Protein AF-A0A923WHD3-F1 (afdb_monomer_lite)

pLDDT: mean 81.1, std 15.06, range [42.81, 96.19]

Structure (mmCIF, N/CA/C/O backbone):
data_AF-A0A923WHD3-F1
#
_entry.id   AF-A0A923WHD3-F1
#
loop_
_atom_site.group_PDB
_atom_site.id
_atom_site.type_symbol
_atom_site.label_atom_id
_atom_site.label_alt_id
_atom_site.label_comp_id
_atom_site.label_asym_id
_atom_site.label_entity_id
_atom_site.label_seq_id
_atom_site.pdbx_PDB_ins_code
_atom_site.Cartn_x
_atom_site.Cartn_y
_atom_site.Cartn_z
_atom_site.occupancy
_atom_site.B_iso_or_equiv
_atom_site.auth_seq_id
_atom_site.auth_comp_id
_atom_site.auth_asym_id
_atom_site.auth_atom_id
_atom_site.pdbx_PDB_model_num
ATOM 1 N N . MET A 1 1 ? -14.714 -8.383 24.020 1.00 53.56 1 MET A N 1
ATOM 2 C CA . MET A 1 1 ? -13.288 -8.381 23.617 1.00 53.56 1 MET A CA 1
ATOM 3 C C . MET A 1 1 ? -13.074 -8.295 22.102 1.00 53.56 1 MET A C 1
ATOM 5 O O . MET A 1 1 ? -12.245 -7.499 21.703 1.00 53.56 1 MET A O 1
ATOM 9 N N . ILE A 1 2 ? -13.846 -8.989 21.252 1.00 59.94 2 ILE A N 1
ATOM 10 C CA . ILE A 1 2 ? -13.622 -9.035 19.782 1.00 59.94 2 ILE A CA 1
ATOM 11 C C . ILE A 1 2 ? -13.854 -7.702 19.036 1.00 59.94 2 ILE A C 1
ATOM 13 O O . ILE A 1 2 ? -13.142 -7.403 18.084 1.00 59.94 2 ILE A O 1
ATOM 17 N N . LYS A 1 3 ? -14.789 -6.850 19.488 1.00 58.03 3 LYS A N 1
ATOM 18 C CA . LYS A 1 3 ? -15.165 -5.604 18.781 1.00 58.03 3 LYS A CA 1
ATOM 19 C C . LYS A 1 3 ? -14.020 -4.592 18.613 1.00 58.03 3 LYS A C 1
ATOM 21 O O . LYS A 1 3 ? -14.106 -3.736 17.745 1.00 58.03 3 LYS A O 1
ATOM 26 N N . LYS A 1 4 ? -12.956 -4.689 19.423 1.00 61.44 4 LYS A N 1
ATOM 27 C CA . LYS A 1 4 ? -11.816 -3.762 19.369 1.00 61.44 4 LYS A CA 1
ATOM 28 C C . LYS A 1 4 ? -10.792 -4.079 18.276 1.00 61.44 4 LYS A C 1
ATOM 30 O O . LYS A 1 4 ? -9.985 -3.218 17.960 1.00 61.44 4 LYS A O 1
ATOM 35 N N . HIS A 1 5 ? -10.823 -5.287 17.716 1.00 72.19 5 HIS A N 1
ATOM 36 C CA . HIS A 1 5 ? -9.840 -5.735 16.725 1.00 72.19 5 HIS A CA 1
ATOM 37 C C . HIS A 1 5 ? -10.321 -5.577 15.280 1.00 72.19 5 HIS A C 1
ATOM 39 O O . HIS A 1 5 ? -9.532 -5.758 14.363 1.00 72.19 5 HIS A O 1
ATOM 45 N N . ILE A 1 6 ? -11.596 -5.229 15.075 1.00 76.38 6 ILE A N 1
ATOM 46 C CA . ILE A 1 6 ? -12.184 -5.072 13.739 1.00 76.38 6 ILE A CA 1
ATOM 47 C C . ILE A 1 6 ? -11.531 -3.910 12.968 1.00 76.38 6 ILE A C 1
ATOM 49 O O . ILE A 1 6 ? -11.124 -4.155 11.836 1.00 76.38 6 ILE A O 1
ATOM 53 N N . PRO A 1 7 ? -11.349 -2.700 13.549 1.00 80.06 7 PRO A N 1
ATOM 54 C CA . PRO A 1 7 ? -10.646 -1.620 12.855 1.00 80.06 7 PRO A CA 1
ATOM 55 C C . PRO A 1 7 ? -9.206 -2.015 12.523 1.00 80.06 7 PRO A C 1
ATOM 57 O O . PRO A 1 7 ? -8.811 -1.969 11.373 1.00 80.06 7 PRO A O 1
ATOM 60 N N . ASN A 1 8 ? -8.468 -2.552 13.499 1.00 83.38 8 ASN A N 1
ATOM 61 C CA . ASN A 1 8 ? -7.074 -2.952 13.293 1.00 83.38 8 ASN A CA 1
ATOM 62 C C . ASN A 1 8 ? -6.914 -4.030 12.202 1.00 83.38 8 ASN A C 1
ATOM 64 O O . ASN A 1 8 ? -5.907 -4.050 11.505 1.00 83.38 8 ASN A O 1
ATOM 68 N N . ALA A 1 9 ? -7.879 -4.945 12.057 1.00 85.94 9 ALA A N 1
ATOM 69 C CA . ALA A 1 9 ? -7.852 -5.945 10.993 1.00 85.94 9 ALA A CA 1
ATOM 70 C C . ALA A 1 9 ? -8.044 -5.310 9.609 1.00 85.94 9 ALA A C 1
ATOM 72 O O . ALA A 1 9 ? -7.381 -5.719 8.660 1.00 85.94 9 ALA A O 1
ATOM 73 N N . LEU A 1 10 ? -8.915 -4.304 9.500 1.00 86.31 10 LEU A N 1
ATOM 74 C CA . LEU A 1 10 ? -9.080 -3.529 8.274 1.00 86.31 10 LEU A CA 1
ATOM 75 C C . LEU A 1 10 ? -7.811 -2.715 7.964 1.00 86.31 10 LEU A C 1
ATOM 77 O O . LEU A 1 10 ? -7.333 -2.770 6.836 1.00 86.31 10 LEU A O 1
ATOM 81 N N . THR A 1 11 ? -7.171 -2.113 8.966 1.00 88.62 11 THR A N 1
ATOM 82 C CA . THR A 1 11 ? -5.875 -1.438 8.798 1.00 88.62 11 THR A CA 1
ATOM 83 C C . THR A 1 11 ? -4.780 -2.388 8.298 1.00 88.62 11 THR A C 1
ATOM 85 O O . THR A 1 11 ? -4.008 -2.055 7.401 1.00 88.62 11 THR A O 1
ATOM 88 N N . CYS A 1 12 ? -4.734 -3.627 8.802 1.00 89.25 12 CYS A N 1
ATOM 89 C CA . CYS A 1 12 ? -3.830 -4.651 8.267 1.00 89.25 12 CYS A CA 1
ATOM 90 C C . CYS A 1 12 ? -4.125 -4.990 6.798 1.00 89.25 12 CYS A C 1
ATOM 92 O O . CYS A 1 12 ? -3.203 -5.302 6.046 1.00 89.25 12 CYS A O 1
ATOM 94 N N . ILE A 1 13 ? -5.394 -4.950 6.383 1.00 92.19 13 ILE A N 1
ATOM 95 C CA . ILE A 1 13 ? -5.783 -5.165 4.986 1.00 92.19 13 ILE A CA 1
ATOM 96 C C . ILE A 1 13 ? -5.340 -3.975 4.121 1.00 92.19 13 ILE A C 1
ATOM 98 O O . ILE A 1 13 ? -4.800 -4.210 3.040 1.00 92.19 13 ILE A O 1
ATOM 102 N N . ASN A 1 14 ? -5.488 -2.729 4.595 1.00 94.19 14 ASN A N 1
ATOM 103 C CA . ASN A 1 14 ? -4.913 -1.543 3.942 1.00 94.19 14 ASN A CA 1
ATOM 104 C C . ASN A 1 14 ? -3.398 -1.742 3.736 1.00 94.19 14 ASN A C 1
ATOM 106 O O . ASN A 1 14 ? -2.913 -1.722 2.603 1.00 94.19 14 ASN A O 1
ATOM 110 N N . LEU A 1 15 ? -2.670 -2.075 4.805 1.00 93.44 15 LEU A N 1
ATOM 111 C CA . LEU A 1 15 ? -1.232 -2.345 4.745 1.00 93.44 15 LEU A CA 1
ATOM 112 C C . LEU A 1 15 ? -0.876 -3.465 3.748 1.00 93.44 15 LEU A C 1
ATOM 114 O O . LEU A 1 15 ? 0.109 -3.353 3.015 1.00 93.44 15 LEU A O 1
ATOM 118 N N . ALA A 1 16 ? -1.673 -4.536 3.687 1.00 94.69 16 ALA A N 1
ATOM 119 C CA . ALA A 1 16 ? -1.468 -5.630 2.740 1.00 94.69 16 ALA A CA 1
ATOM 120 C C . ALA A 1 16 ? -1.634 -5.173 1.280 1.00 94.69 16 ALA A C 1
ATOM 122 O O . ALA A 1 16 ? -0.841 -5.578 0.427 1.00 94.69 16 ALA A O 1
ATOM 123 N N . PHE A 1 17 ? -2.606 -4.301 0.988 1.00 94.88 17 PHE A N 1
ATOM 124 C CA . PHE A 1 17 ? -2.745 -3.691 -0.337 1.00 94.88 17 PHE A CA 1
ATOM 125 C C . PHE A 1 17 ? -1.551 -2.801 -0.688 1.00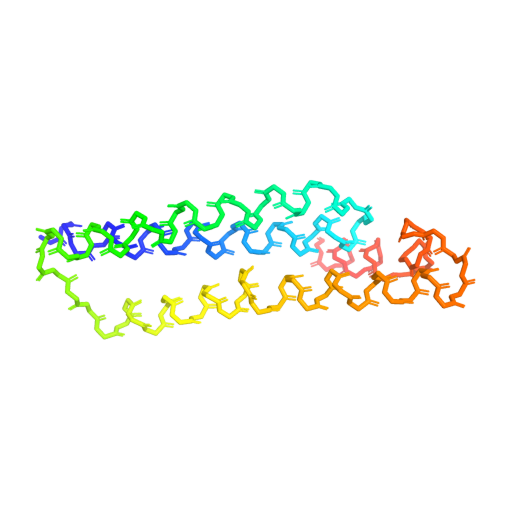 94.88 17 PHE A C 1
ATOM 127 O O . PHE A 1 17 ? -1.053 -2.891 -1.813 1.00 94.88 17 PHE A O 1
ATOM 134 N N . GLY A 1 18 ? -1.043 -2.015 0.265 1.00 94.50 18 GLY A N 1
ATOM 135 C CA . GLY A 1 18 ? 0.179 -1.228 0.088 1.00 94.50 18 GLY A CA 1
ATOM 136 C C . GLY A 1 18 ? 1.384 -2.101 -0.273 1.00 94.50 18 GLY A C 1
ATOM 137 O O . GLY A 1 18 ? 2.034 -1.879 -1.295 1.00 94.50 18 GLY A O 1
ATOM 138 N N . PHE A 1 19 ? 1.638 -3.162 0.499 1.00 93.88 19 PHE A N 1
ATOM 139 C CA . PHE A 1 19 ? 2.720 -4.113 0.215 1.00 93.88 19 PHE A CA 1
ATOM 140 C C . PHE A 1 19 ? 2.554 -4.825 -1.131 1.00 93.88 19 PHE A C 1
ATOM 142 O O . PHE A 1 19 ? 3.514 -4.934 -1.896 1.00 93.88 19 PHE A O 1
ATOM 149 N N . TRP A 1 20 ? 1.347 -5.294 -1.449 1.00 93.12 20 TRP A N 1
ATOM 150 C CA . TRP A 1 20 ? 1.088 -5.973 -2.716 1.00 93.12 20 TRP A CA 1
ATOM 151 C C . TRP A 1 20 ? 1.270 -5.037 -3.915 1.00 93.12 20 TRP A C 1
ATOM 153 O O . TRP A 1 20 ? 1.875 -5.421 -4.917 1.00 93.12 20 TRP A O 1
ATOM 163 N N . GLY A 1 21 ? 0.830 -3.783 -3.797 1.00 93.94 21 GLY A N 1
ATOM 164 C CA . GLY A 1 21 ? 1.073 -2.756 -4.804 1.00 93.94 21 GLY A CA 1
ATOM 165 C C . GLY A 1 21 ? 2.564 -2.496 -5.026 1.00 93.94 21 GLY A C 1
ATOM 166 O O . GLY A 1 21 ? 2.988 -2.361 -6.174 1.00 93.94 21 GLY A O 1
ATOM 167 N N . ILE A 1 22 ? 3.376 -2.508 -3.959 1.00 92.50 22 ILE A N 1
ATOM 168 C CA . ILE A 1 22 ? 4.841 -2.372 -4.062 1.00 92.50 22 ILE A CA 1
ATOM 169 C C . ILE A 1 22 ? 5.439 -3.547 -4.848 1.00 92.50 22 ILE A C 1
ATOM 171 O O . ILE A 1 22 ? 6.296 -3.351 -5.710 1.00 92.50 22 ILE A O 1
ATOM 175 N N . LEU A 1 23 ? 4.964 -4.770 -4.612 1.00 90.44 23 LEU A N 1
ATOM 176 C CA . LEU A 1 23 ? 5.400 -5.926 -5.396 1.00 90.44 23 LEU A CA 1
ATOM 177 C C . LEU A 1 23 ? 5.010 -5.783 -6.872 1.00 90.44 23 LEU A C 1
ATOM 179 O O . LEU A 1 23 ? 5.825 -6.064 -7.750 1.00 90.44 23 LEU A O 1
ATOM 183 N N . LEU A 1 24 ? 3.798 -5.314 -7.168 1.00 89.88 24 LEU A N 1
ATOM 184 C CA . LEU A 1 24 ? 3.335 -5.119 -8.543 1.00 89.88 24 LEU A CA 1
ATOM 185 C C . LEU A 1 24 ? 4.159 -4.061 -9.287 1.00 89.88 24 LEU A C 1
ATOM 187 O O . LEU A 1 24 ? 4.615 -4.332 -10.399 1.00 89.88 24 LEU A O 1
ATOM 191 N N . ILE A 1 25 ? 4.419 -2.902 -8.674 1.00 88.19 25 ILE A N 1
ATOM 192 C CA . ILE A 1 25 ? 5.203 -1.837 -9.321 1.00 88.19 25 ILE A CA 1
ATOM 193 C C . ILE A 1 25 ? 6.652 -2.273 -9.582 1.00 88.19 25 ILE A C 1
ATOM 195 O O . ILE A 1 25 ? 7.179 -1.998 -10.658 1.00 88.19 25 ILE A O 1
ATOM 199 N N . VAL A 1 26 ? 7.264 -3.033 -8.663 1.00 84.44 26 VAL A N 1
ATOM 200 C CA . VAL A 1 26 ? 8.612 -3.607 -8.844 1.00 84.44 26 VAL A CA 1
ATOM 201 C C . VAL A 1 26 ? 8.646 -4.636 -9.981 1.00 84.44 26 VAL A C 1
ATOM 203 O O . VAL A 1 26 ? 9.656 -4.765 -10.667 1.00 84.44 26 VAL A O 1
ATOM 206 N N . ASN A 1 27 ? 7.534 -5.329 -10.239 1.00 83.94 27 ASN A N 1
ATOM 207 C CA . ASN A 1 27 ? 7.379 -6.241 -11.377 1.00 83.94 27 ASN A CA 1
ATOM 208 C C . ASN A 1 27 ? 6.928 -5.529 -12.673 1.00 83.94 27 ASN A C 1
ATOM 210 O O . ASN A 1 27 ? 6.501 -6.187 -13.621 1.00 83.94 27 ASN A O 1
ATOM 214 N N . GLY A 1 28 ? 6.973 -4.192 -12.723 1.00 82.94 28 GLY A N 1
ATOM 215 C CA . GLY A 1 28 ? 6.581 -3.401 -13.896 1.00 82.94 28 GLY A CA 1
ATOM 216 C C . GLY A 1 28 ? 5.068 -3.302 -14.130 1.00 82.94 28 GLY A C 1
ATOM 217 O O . GLY A 1 28 ? 4.639 -2.711 -15.120 1.00 82.94 28 GLY A O 1
ATOM 218 N N . LYS A 1 29 ? 4.245 -3.832 -13.219 1.00 86.19 29 LYS A N 1
ATOM 219 C CA . LYS A 1 29 ? 2.775 -3.843 -13.288 1.00 86.19 29 LYS A CA 1
ATOM 220 C C . LYS A 1 29 ? 2.178 -2.583 -12.662 1.00 86.19 29 LYS A C 1
ATOM 222 O O . LYS A 1 29 ? 1.502 -2.619 -11.632 1.00 86.19 29 LYS A O 1
ATOM 227 N N . ALA A 1 30 ? 2.498 -1.433 -13.257 1.00 87.50 30 ALA A N 1
ATOM 228 C CA . ALA A 1 30 ? 2.134 -0.123 -12.717 1.00 87.50 30 ALA A CA 1
ATOM 229 C C . ALA A 1 30 ? 0.613 0.121 -12.695 1.00 87.50 30 ALA A C 1
ATOM 231 O O . ALA A 1 30 ? 0.101 0.741 -11.761 1.00 87.50 30 ALA A O 1
ATOM 232 N N . ALA A 1 31 ? -0.120 -0.389 -13.689 1.00 89.38 31 ALA A N 1
ATOM 233 C CA . ALA A 1 31 ? -1.575 -0.262 -13.742 1.00 89.38 31 ALA A CA 1
ATOM 234 C C . ALA A 1 31 ? -2.235 -1.039 -12.593 1.00 89.38 31 ALA A C 1
ATOM 236 O O . ALA A 1 31 ? -3.078 -0.504 -11.876 1.00 89.38 31 ALA A O 1
ATOM 237 N N . GLU A 1 32 ? -1.793 -2.268 -12.349 1.00 90.75 32 GLU A N 1
ATOM 238 C CA . GLU A 1 32 ? -2.301 -3.110 -11.273 1.00 90.75 32 GLU A CA 1
ATOM 239 C C . GLU A 1 32 ? -1.941 -2.545 -9.894 1.00 90.75 32 GLU A C 1
ATOM 241 O O . GLU A 1 32 ? -2.783 -2.539 -8.996 1.00 90.75 32 GLU A O 1
ATOM 246 N N . ALA A 1 33 ? -0.734 -1.992 -9.740 1.00 93.00 33 ALA A N 1
ATOM 247 C CA . ALA A 1 33 ? -0.333 -1.291 -8.521 1.00 93.00 33 ALA A CA 1
ATOM 248 C C . ALA A 1 33 ? -1.255 -0.095 -8.208 1.00 93.00 33 ALA A C 1
ATOM 250 O O . ALA A 1 33 ? -1.586 0.141 -7.046 1.00 93.00 33 ALA A O 1
ATOM 251 N N . SER A 1 34 ? -1.735 0.622 -9.233 1.00 93.06 34 SER A N 1
ATOM 252 C CA . SER A 1 34 ? -2.675 1.737 -9.052 1.00 93.06 34 SER A CA 1
ATOM 253 C C . SER A 1 34 ? -4.041 1.285 -8.520 1.00 93.06 34 SER A C 1
ATOM 255 O O . SER A 1 34 ? -4.627 1.957 -7.667 1.00 93.06 34 SER A O 1
ATOM 257 N N . TYR A 1 35 ? -4.516 0.101 -8.930 1.00 95.62 35 TYR A N 1
ATOM 258 C CA . TYR A 1 35 ? -5.731 -0.489 -8.365 1.00 95.62 35 TYR A CA 1
ATOM 259 C C . TYR A 1 35 ? -5.554 -0.845 -6.887 1.00 95.62 35 TYR A C 1
ATOM 261 O O . TYR A 1 35 ? -6.498 -0.684 -6.114 1.00 95.62 35 TYR A O 1
ATOM 269 N N . CYS A 1 36 ? -4.354 -1.261 -6.467 1.00 94.31 36 CYS A N 1
ATOM 270 C CA . CYS A 1 36 ? -4.061 -1.505 -5.053 1.00 94.31 36 CYS A CA 1
ATOM 271 C C . CYS A 1 36 ? -4.130 -0.228 -4.209 1.00 94.31 36 CYS A C 1
ATOM 273 O O . CYS A 1 36 ? -4.675 -0.286 -3.112 1.00 94.31 36 CYS A O 1
ATOM 275 N N . ILE A 1 37 ? -3.667 0.920 -4.720 1.00 95.19 37 ILE A N 1
ATOM 276 C CA . ILE A 1 37 ? -3.819 2.217 -4.029 1.00 95.19 37 ILE A CA 1
ATOM 277 C C . ILE A 1 37 ? -5.307 2.554 -3.857 1.00 95.19 37 ILE A C 1
ATOM 279 O O . ILE A 1 37 ? -5.740 2.944 -2.775 1.00 95.19 37 ILE A O 1
ATOM 283 N N . GLY A 1 38 ? -6.110 2.367 -4.911 1.00 95.06 38 GLY A N 1
ATOM 284 C CA . GLY A 1 38 ? -7.557 2.589 -4.843 1.00 95.06 38 GLY A CA 1
ATOM 285 C C . GLY A 1 38 ? -8.252 1.667 -3.835 1.00 95.06 38 GLY A C 1
ATOM 286 O O . GLY A 1 38 ? -9.089 2.120 -3.057 1.00 95.06 38 GLY A O 1
ATOM 287 N N . ALA A 1 39 ? -7.880 0.385 -3.808 1.00 94.69 39 ALA A N 1
ATOM 288 C CA . ALA A 1 39 ? -8.397 -0.576 -2.837 1.00 94.69 39 ALA A CA 1
ATOM 289 C C . ALA A 1 39 ? -7.984 -0.224 -1.397 1.00 94.69 39 ALA A C 1
ATOM 291 O O . ALA A 1 39 ? -8.831 -0.253 -0.505 1.00 94.69 39 ALA A O 1
ATOM 292 N N . ALA A 1 40 ? -6.724 0.166 -1.181 1.00 94.19 40 ALA A N 1
ATOM 293 C CA . ALA A 1 40 ? -6.220 0.643 0.105 1.00 94.19 40 ALA A CA 1
ATOM 294 C C . ALA A 1 40 ? -7.036 1.836 0.622 1.00 94.19 40 ALA A C 1
ATOM 296 O O . ALA A 1 40 ? -7.482 1.814 1.763 1.00 94.19 40 ALA A O 1
ATOM 297 N N . LEU A 1 41 ? -7.336 2.812 -0.243 1.00 93.62 41 LEU A N 1
ATOM 298 C CA . LEU A 1 41 ? -8.139 3.994 0.099 1.00 93.62 41 LEU A CA 1
ATOM 299 C C . LEU A 1 41 ? -9.571 3.650 0.518 1.00 93.62 41 LEU A C 1
ATOM 301 O O . LEU A 1 41 ? -10.124 4.258 1.431 1.00 93.62 41 LEU A O 1
ATOM 305 N N . ILE A 1 42 ? -10.181 2.656 -0.128 1.00 93.75 42 ILE A N 1
ATOM 306 C CA . ILE A 1 42 ? -11.510 2.178 0.262 1.00 93.75 42 ILE A CA 1
ATOM 307 C C . ILE A 1 42 ? -11.456 1.537 1.655 1.00 93.75 42 ILE A C 1
ATOM 309 O O . ILE A 1 42 ? -12.331 1.791 2.480 1.00 93.75 42 ILE A O 1
ATOM 313 N N . VAL A 1 43 ? -10.444 0.712 1.929 1.00 91.88 43 VAL A N 1
ATOM 314 C CA . VAL A 1 43 ? -10.307 0.010 3.215 1.00 91.88 43 VAL A CA 1
ATOM 315 C C . VAL A 1 43 ? -9.983 0.967 4.363 1.00 91.88 43 VAL A C 1
ATOM 317 O O . VAL A 1 43 ? -10.582 0.828 5.427 1.00 91.88 43 VAL A O 1
ATOM 320 N N . ASP A 1 44 ? -9.129 1.956 4.116 1.00 89.19 44 ASP A N 1
ATOM 321 C CA . ASP A 1 44 ? -8.793 3.054 5.034 1.00 89.19 44 ASP A CA 1
ATOM 322 C C . ASP A 1 44 ? -10.010 3.931 5.387 1.00 89.19 44 ASP A C 1
ATOM 324 O O . ASP A 1 44 ? -10.247 4.380 6.508 1.00 89.19 44 ASP A O 1
ATOM 328 N N . PHE A 1 45 ? -10.910 4.123 4.424 1.00 88.38 45 PHE A N 1
ATOM 329 C CA . PHE A 1 45 ? -12.174 4.768 4.745 1.00 88.38 45 PHE A CA 1
ATOM 330 C C . PHE A 1 45 ? -13.018 3.911 5.707 1.00 88.38 45 PHE A C 1
ATOM 332 O O . PHE A 1 45 ? -13.682 4.437 6.611 1.00 88.38 45 PHE A O 1
ATOM 339 N N . PHE A 1 46 ? -13.011 2.587 5.524 1.00 87.00 46 PHE A N 1
ATOM 340 C CA . PHE A 1 46 ? -13.803 1.669 6.337 1.00 87.00 46 PHE A CA 1
ATOM 341 C C . PHE A 1 46 ? -13.249 1.469 7.749 1.00 87.00 46 PHE A C 1
ATOM 343 O O . PHE A 1 46 ? -14.058 1.414 8.678 1.00 87.00 46 PHE A O 1
ATOM 350 N N . ASP A 1 47 ? -11.938 1.368 7.960 1.00 83.50 47 ASP A N 1
ATOM 351 C CA . ASP A 1 47 ? -11.391 1.198 9.313 1.00 83.50 47 ASP A CA 1
ATOM 352 C C . ASP A 1 47 ? -11.601 2.446 10.179 1.00 83.50 47 ASP A C 1
ATOM 354 O O . ASP A 1 47 ? -12.084 2.324 11.314 1.00 83.50 47 ASP A O 1
ATOM 358 N N . GLY A 1 48 ? -11.425 3.640 9.608 1.00 82.06 48 GLY A N 1
ATOM 359 C CA . GLY A 1 48 ? -11.747 4.916 10.234 1.00 82.06 48 GLY A CA 1
ATOM 360 C C . GLY A 1 48 ? -13.245 5.076 10.511 1.00 82.06 48 GLY A C 1
ATOM 361 O O . GLY A 1 48 ? -13.637 5.570 11.576 1.00 82.06 48 GLY A O 1
ATOM 362 N N . PHE A 1 49 ? -14.114 4.623 9.599 1.00 84.56 49 PHE A N 1
ATOM 363 C CA . PHE A 1 49 ? -15.565 4.622 9.813 1.00 84.56 49 PHE A CA 1
ATOM 364 C C . PHE A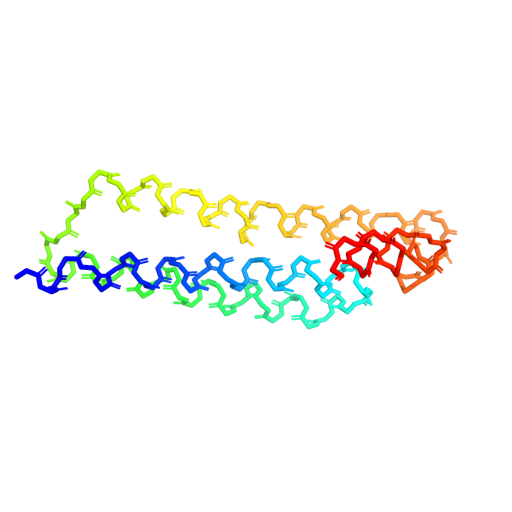 1 49 ? -15.983 3.658 10.934 1.00 84.56 49 PHE A C 1
ATOM 366 O O . PHE A 1 49 ? -16.739 4.039 11.833 1.00 84.56 49 PHE A O 1
ATOM 373 N N . VAL A 1 50 ? -15.460 2.429 10.930 1.00 83.56 50 VAL A N 1
ATOM 374 C CA . VAL A 1 50 ? -15.773 1.400 11.934 1.00 83.56 50 VAL A CA 1
ATOM 375 C C . VAL A 1 50 ? -15.225 1.783 13.313 1.00 83.56 50 VAL A C 1
ATOM 377 O O . VAL A 1 50 ? -15.924 1.596 14.312 1.00 83.56 50 VAL A O 1
ATOM 380 N N . ALA A 1 51 ? -14.030 2.376 13.395 1.00 82.25 51 ALA A N 1
ATOM 381 C CA . ALA A 1 51 ? -13.466 2.880 14.649 1.00 82.25 51 ALA A CA 1
ATOM 382 C C . ALA A 1 51 ? -14.346 3.973 15.281 1.00 82.25 51 ALA A C 1
ATOM 384 O O . ALA A 1 51 ? -14.611 3.933 16.489 1.00 82.25 51 ALA A O 1
ATOM 385 N N . ARG A 1 52 ? -14.859 4.909 14.464 1.00 81.56 52 ARG A N 1
ATOM 386 C CA . ARG A 1 52 ? -15.794 5.955 14.918 1.00 81.56 52 ARG A CA 1
ATOM 387 C C . ARG A 1 52 ? -17.131 5.370 15.360 1.00 81.56 52 ARG A C 1
ATOM 389 O O . ARG A 1 52 ? -17.616 5.735 16.426 1.00 81.56 52 ARG A O 1
ATOM 396 N N . LEU A 1 53 ? -17.698 4.445 14.583 1.00 79.38 53 LEU A N 1
ATOM 397 C CA . LEU A 1 53 ? -19.000 3.839 14.877 1.00 79.38 53 LEU A CA 1
ATOM 398 C C . LEU A 1 53 ? -18.979 2.996 16.161 1.00 79.38 53 LEU A C 1
ATOM 400 O O . LEU A 1 53 ? -19.956 2.967 16.906 1.00 79.38 53 LEU A O 1
ATOM 404 N N . LEU A 1 54 ? -17.868 2.308 16.432 1.00 78.56 54 LEU A N 1
ATOM 405 C CA . LEU A 1 54 ? -17.730 1.454 17.612 1.00 78.56 54 LEU A CA 1
ATOM 406 C C . LEU A 1 54 ? -17.245 2.211 18.860 1.00 78.56 54 LEU A C 1
ATOM 408 O O . LEU A 1 54 ? -17.190 1.602 19.930 1.00 78.56 54 LEU A O 1
ATOM 412 N N . HIS A 1 55 ? -16.893 3.499 18.750 1.00 72.31 55 HIS A N 1
ATOM 413 C CA . HIS A 1 55 ? -16.217 4.274 19.804 1.00 72.31 55 HIS A CA 1
ATOM 414 C C . HIS A 1 55 ? -15.003 3.540 20.400 1.00 72.31 55 HIS A C 1
ATOM 416 O O . HIS A 1 55 ? -14.696 3.655 21.589 1.00 72.31 55 HIS A O 1
ATOM 422 N N . VAL A 1 56 ? -14.309 2.753 19.575 1.00 69.62 56 VAL A N 1
ATOM 423 C CA . VAL A 1 56 ? -13.104 2.042 19.991 1.00 69.62 56 VAL A CA 1
ATOM 424 C C . VAL A 1 56 ? -11.912 2.639 19.269 1.00 69.62 56 VAL A C 1
ATOM 426 O O . VAL A 1 56 ? -11.685 2.368 18.096 1.00 69.62 56 VAL A O 1
ATOM 429 N N . SER A 1 57 ? -11.095 3.372 20.016 1.00 68.19 57 SER A N 1
ATOM 430 C CA . SER A 1 57 ? -9.742 3.745 19.614 1.00 68.19 57 SER A CA 1
ATOM 431 C C . SER A 1 57 ? -8.744 3.055 20.539 1.00 68.19 57 SER A C 1
ATOM 433 O O . SER A 1 57 ? -8.864 3.153 21.764 1.00 68.19 57 SER A O 1
ATOM 435 N N . SER A 1 58 ? -7.760 2.358 19.974 1.00 78.69 58 SER A N 1
ATOM 436 C CA . SER A 1 58 ? -6.622 1.832 20.734 1.00 78.69 58 SER A CA 1
ATOM 437 C C . SER A 1 58 ? -5.346 2.586 20.342 1.00 78.69 58 SER A C 1
ATOM 439 O O . SER A 1 58 ? -5.202 2.907 19.162 1.00 78.69 58 SER A O 1
ATOM 441 N N . PRO A 1 59 ? -4.418 2.864 21.280 1.00 79.94 59 PRO A N 1
ATOM 442 C CA . 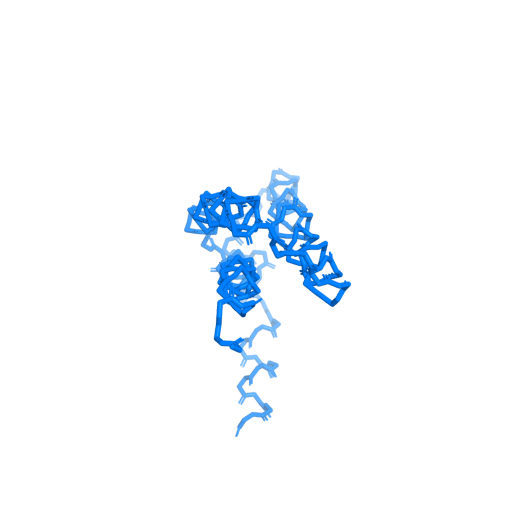PRO A 1 59 ? -3.151 3.524 20.955 1.00 79.94 59 PRO A CA 1
ATOM 443 C C . PRO A 1 59 ? -2.362 2.773 19.876 1.00 79.94 59 PRO A C 1
ATOM 445 O O . PRO A 1 59 ? -1.896 3.380 18.923 1.00 79.94 59 PRO A O 1
ATOM 448 N N . ILE A 1 60 ? -2.321 1.438 19.974 1.00 83.88 60 ILE A N 1
ATOM 449 C CA . ILE A 1 60 ? -1.648 0.573 18.998 1.00 83.88 60 ILE A CA 1
ATOM 450 C C . ILE A 1 60 ? -2.310 0.614 17.615 1.00 83.88 60 ILE A C 1
ATOM 452 O O . ILE A 1 60 ? -1.621 0.600 16.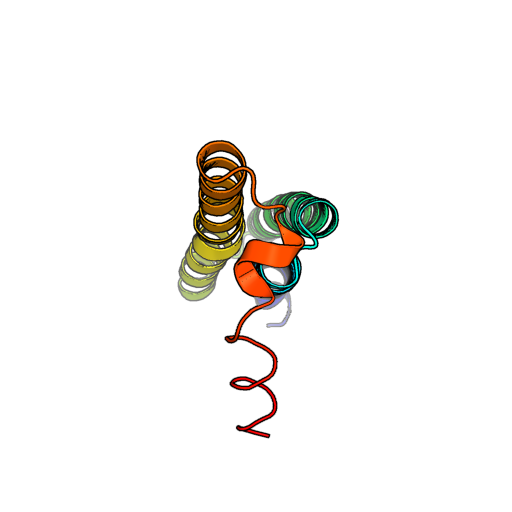605 1.00 83.88 60 ILE A O 1
ATOM 456 N N . GLY A 1 61 ? -3.644 0.697 17.558 1.00 84.38 61 GLY A N 1
ATOM 457 C CA . GLY A 1 61 ? -4.375 0.808 16.296 1.00 84.38 61 GLY A CA 1
ATOM 458 C C . GLY A 1 61 ? -4.051 2.110 15.573 1.00 84.38 61 GLY A C 1
ATOM 459 O O . GLY A 1 61 ? -3.886 2.095 14.367 1.00 84.38 61 GLY A O 1
ATOM 460 N N . LYS A 1 62 ? -3.865 3.207 16.316 1.00 84.56 62 LYS A N 1
ATOM 461 C CA . LYS A 1 62 ? -3.491 4.505 15.743 1.00 84.56 62 LYS A CA 1
ATOM 462 C C . LYS A 1 62 ? -2.075 4.512 15.153 1.00 84.56 62 LYS A C 1
ATOM 464 O O . LYS A 1 62 ? -1.843 5.142 14.130 1.00 84.56 62 LYS A O 1
ATOM 469 N N . GLU A 1 63 ? -1.120 3.843 15.796 1.00 90.31 63 GLU A N 1
ATOM 470 C CA . GLU A 1 63 ? 0.229 3.706 15.227 1.00 90.31 63 GLU A CA 1
ATOM 471 C C . GLU A 1 63 ? 0.236 2.789 14.000 1.00 90.31 63 GLU A C 1
ATOM 473 O O . GLU A 1 63 ? 0.928 3.073 13.026 1.00 90.31 63 GLU A O 1
ATOM 478 N N . LEU A 1 64 ? -0.566 1.720 14.023 1.00 90.25 64 LEU A N 1
ATOM 479 C CA . LEU A 1 64 ? -0.717 0.812 12.890 1.00 90.25 64 LEU A CA 1
ATOM 480 C C . LEU A 1 64 ? -1.374 1.494 11.680 1.00 90.25 64 LEU A C 1
ATOM 482 O O . LEU A 1 64 ? -0.933 1.267 10.560 1.00 90.25 64 LEU A O 1
ATOM 486 N N . ASP A 1 65 ? -2.376 2.337 11.921 1.00 90.00 65 ASP A N 1
ATOM 487 C CA . ASP A 1 65 ? -3.056 3.189 10.935 1.00 90.00 65 ASP A CA 1
ATOM 488 C C . ASP A 1 65 ? -2.056 4.112 10.238 1.00 90.00 65 ASP A C 1
ATOM 490 O O . ASP A 1 65 ? -1.832 4.012 9.035 1.00 90.00 65 ASP A O 1
ATOM 494 N N . SER A 1 66 ? -1.288 4.865 11.031 1.00 91.88 66 SER A N 1
ATOM 495 C CA . SER A 1 66 ? -0.211 5.704 10.504 1.00 91.88 66 SER A CA 1
ATOM 496 C C . SER A 1 66 ? 0.838 4.912 9.715 1.00 91.88 66 SER A C 1
ATOM 498 O O . SER A 1 66 ? 1.399 5.445 8.757 1.00 91.88 66 SER A O 1
ATOM 500 N N . LEU A 1 67 ? 1.159 3.678 10.118 1.00 93.06 67 LEU A N 1
ATOM 501 C CA . LEU A 1 67 ? 2.113 2.844 9.390 1.00 93.06 67 LEU A CA 1
ATOM 502 C C . LEU A 1 67 ? 1.525 2.376 8.051 1.00 93.06 67 LEU A C 1
ATOM 504 O O . LEU A 1 67 ? 2.221 2.421 7.035 1.00 93.06 67 LEU A O 1
ATOM 508 N N . ALA A 1 68 ? 0.263 1.945 8.047 1.00 93.88 68 ALA A N 1
ATOM 509 C CA . ALA A 1 68 ? -0.455 1.542 6.844 1.00 93.88 68 ALA A CA 1
ATOM 510 C C . ALA A 1 68 ? -0.557 2.701 5.847 1.00 93.88 68 ALA A C 1
ATOM 512 O O . ALA A 1 68 ? -0.194 2.523 4.685 1.00 93.88 68 ALA A O 1
ATOM 513 N N . ASP A 1 69 ? -0.908 3.898 6.315 1.00 93.75 69 ASP A N 1
ATOM 514 C CA . ASP A 1 69 ? -0.963 5.114 5.501 1.00 93.75 69 ASP A CA 1
ATOM 515 C C . ASP A 1 69 ? 0.371 5.448 4.843 1.00 93.75 69 ASP A C 1
ATOM 517 O O . ASP A 1 69 ? 0.442 5.719 3.639 1.00 93.75 69 ASP A O 1
ATOM 521 N N . VAL A 1 70 ? 1.459 5.401 5.616 1.00 96.19 70 VAL A N 1
ATOM 522 C CA . VAL A 1 70 ? 2.797 5.673 5.085 1.00 96.19 70 VAL A CA 1
ATOM 523 C C . VAL A 1 70 ? 3.151 4.669 3.993 1.00 96.19 70 VAL A C 1
ATOM 525 O O . VAL A 1 70 ? 3.710 5.071 2.976 1.00 96.19 70 VAL A O 1
ATOM 528 N N . VAL A 1 71 ? 2.817 3.388 4.149 1.00 96.06 71 VAL A N 1
ATOM 529 C CA . VAL A 1 71 ? 3.130 2.364 3.140 1.00 96.06 71 VAL A CA 1
ATOM 530 C C . VAL A 1 71 ? 2.241 2.504 1.898 1.00 96.06 71 VAL A C 1
ATOM 532 O O . VAL A 1 71 ? 2.760 2.559 0.779 1.00 96.06 71 VAL A O 1
ATOM 535 N N . SER A 1 72 ? 0.924 2.590 2.082 1.00 94.31 72 SER A N 1
ATOM 536 C CA . SER A 1 72 ? -0.067 2.583 0.998 1.00 94.31 72 SER A CA 1
ATOM 537 C C . SER A 1 72 ? -0.143 3.902 0.230 1.00 94.31 72 SER A C 1
ATOM 539 O O . SER A 1 72 ? -0.303 3.878 -0.992 1.00 94.31 72 SER A O 1
ATOM 541 N N . PHE A 1 73 ? 0.001 5.044 0.909 1.00 95.50 73 PHE A N 1
ATOM 542 C CA . PHE A 1 73 ? -0.162 6.376 0.310 1.00 95.50 73 PHE A CA 1
ATOM 543 C C . PHE A 1 73 ? 1.129 7.198 0.256 1.00 95.50 73 PHE A C 1
ATOM 545 O O . PHE A 1 73 ? 1.207 8.160 -0.507 1.00 95.50 73 PHE A O 1
ATOM 552 N N . GLY A 1 74 ? 2.160 6.822 1.013 1.00 95.94 74 GLY A N 1
ATOM 553 C CA . GLY A 1 74 ? 3.486 7.439 0.926 1.00 95.94 74 GLY A CA 1
ATOM 554 C C . GLY A 1 74 ? 4.434 6.654 0.020 1.00 95.94 74 GLY A C 1
ATOM 555 O O . GLY A 1 74 ? 4.828 7.117 -1.052 1.00 95.94 74 GLY A O 1
ATOM 556 N N . VAL A 1 75 ? 4.805 5.451 0.457 1.00 96.12 75 VAL A N 1
ATOM 557 C CA . VAL A 1 75 ? 5.858 4.631 -0.154 1.00 96.12 75 VAL A CA 1
ATOM 558 C C . VAL A 1 75 ? 5.439 4.134 -1.531 1.00 96.12 75 VAL A C 1
ATOM 560 O O . VAL A 1 75 ? 6.165 4.366 -2.497 1.00 96.12 75 VAL A O 1
ATOM 563 N N . LEU A 1 76 ? 4.278 3.485 -1.652 1.00 94.56 76 LEU A N 1
ATOM 564 C CA . LEU A 1 76 ? 3.820 2.933 -2.928 1.00 94.56 76 LEU A CA 1
ATOM 565 C C . LEU A 1 76 ? 3.696 4.014 -4.030 1.00 94.56 76 LEU A C 1
ATOM 567 O O . LEU A 1 76 ? 4.325 3.852 -5.082 1.00 94.56 76 LEU A O 1
ATOM 571 N N . PRO A 1 77 ? 3.000 5.150 -3.817 1.00 94.81 77 PRO A N 1
ATOM 572 C CA . PRO A 1 77 ? 2.946 6.222 -4.810 1.00 94.81 77 PRO A CA 1
ATOM 573 C C . PRO A 1 77 ? 4.306 6.883 -5.059 1.00 94.81 77 PRO A C 1
ATOM 575 O O . PRO A 1 77 ? 4.610 7.235 -6.198 1.00 94.81 77 PRO A O 1
ATOM 578 N N . GLY A 1 78 ? 5.151 7.022 -4.031 1.00 95.19 78 GLY A N 1
ATOM 579 C CA . GLY A 1 78 ? 6.497 7.584 -4.172 1.00 95.19 78 GLY A CA 1
ATOM 580 C C . GLY A 1 78 ? 7.400 6.736 -5.072 1.00 95.19 78 GLY A C 1
ATOM 581 O O . GLY A 1 78 ? 8.088 7.265 -5.952 1.00 95.19 78 GLY A O 1
ATOM 582 N N . ILE A 1 79 ? 7.346 5.411 -4.912 1.00 91.75 79 ILE A N 1
ATOM 583 C CA . ILE A 1 79 ? 8.011 4.455 -5.805 1.00 91.75 79 ILE A CA 1
ATOM 584 C C . ILE A 1 79 ? 7.437 4.602 -7.216 1.00 91.75 79 ILE A C 1
ATOM 586 O O . ILE A 1 79 ? 8.195 4.801 -8.162 1.00 91.75 79 ILE A O 1
ATOM 590 N N . MET A 1 80 ? 6.111 4.584 -7.363 1.00 91.56 80 MET A N 1
ATOM 591 C CA . MET A 1 80 ? 5.460 4.708 -8.668 1.00 91.56 80 MET A CA 1
ATOM 592 C C . MET A 1 80 ? 5.907 5.972 -9.417 1.00 91.56 80 MET A C 1
ATOM 594 O O . MET A 1 80 ? 6.345 5.869 -10.563 1.00 91.56 80 MET A O 1
ATOM 598 N N . LEU A 1 81 ? 5.890 7.133 -8.756 1.00 92.75 81 LEU A N 1
ATOM 599 C CA . LEU A 1 81 ? 6.328 8.411 -9.321 1.00 92.75 81 LEU A CA 1
ATOM 600 C C . LEU A 1 81 ? 7.808 8.398 -9.723 1.00 92.75 81 LEU A C 1
ATOM 602 O O . LEU A 1 81 ? 8.156 8.873 -10.804 1.00 92.75 81 LEU A O 1
ATOM 606 N N . THR A 1 82 ? 8.674 7.838 -8.876 1.00 88.94 82 THR A N 1
ATOM 607 C CA . THR A 1 82 ? 10.114 7.740 -9.161 1.00 88.94 82 THR A CA 1
ATOM 608 C C . THR A 1 82 ? 10.355 6.999 -10.471 1.00 88.94 82 THR A C 1
ATOM 610 O O . THR A 1 82 ? 11.130 7.453 -11.314 1.00 88.94 82 THR A O 1
ATOM 613 N N . TYR A 1 83 ? 9.639 5.897 -10.687 1.00 84.94 83 TYR A N 1
ATOM 614 C CA . TYR A 1 83 ? 9.757 5.158 -11.936 1.00 84.94 83 TYR A CA 1
ATOM 615 C C . TYR A 1 83 ? 9.159 5.922 -13.123 1.00 84.94 83 TYR A C 1
ATOM 617 O O . TYR A 1 83 ? 9.697 5.807 -14.220 1.00 84.94 83 TYR A O 1
ATOM 625 N N . MET A 1 84 ? 8.101 6.725 -12.929 1.00 85.88 84 MET A N 1
ATOM 626 C CA . MET A 1 84 ? 7.484 7.489 -14.030 1.00 85.88 84 MET A CA 1
ATOM 627 C C . MET A 1 84 ? 8.499 8.480 -14.583 1.00 85.88 84 MET A C 1
ATOM 629 O O . MET A 1 84 ? 8.684 8.603 -15.794 1.00 85.88 84 MET A O 1
ATOM 633 N N . ILE A 1 85 ? 9.187 9.159 -13.667 1.00 87.88 85 ILE A N 1
ATOM 634 C CA . ILE A 1 85 ? 10.234 10.124 -13.987 1.00 87.88 85 ILE A CA 1
ATOM 635 C C . ILE A 1 85 ? 11.424 9.418 -14.644 1.00 87.88 85 ILE A C 1
ATOM 637 O O . ILE A 1 85 ? 11.931 9.899 -15.661 1.00 87.88 85 ILE A O 1
ATOM 641 N N . ALA A 1 86 ? 11.855 8.273 -14.107 1.00 83.88 86 ALA A N 1
ATOM 642 C CA . ALA A 1 86 ? 12.970 7.509 -14.659 1.00 83.88 86 ALA A CA 1
ATOM 643 C C . ALA A 1 86 ? 12.682 6.999 -16.082 1.00 83.88 86 ALA A C 1
ATOM 645 O O . ALA A 1 86 ? 13.519 7.184 -16.968 1.00 83.88 86 ALA A O 1
ATOM 646 N N . ALA A 1 87 ? 11.497 6.428 -16.322 1.00 82.94 87 ALA A N 1
ATOM 647 C CA . ALA A 1 87 ? 11.074 5.942 -17.636 1.00 82.94 87 ALA A CA 1
ATOM 648 C C . ALA A 1 87 ? 11.040 7.073 -18.673 1.00 82.94 87 ALA A C 1
ATOM 650 O O . ALA A 1 87 ? 11.565 6.930 -19.775 1.00 82.94 87 ALA A O 1
ATOM 651 N N . ASN A 1 88 ? 10.500 8.237 -18.298 1.00 84.44 88 ASN A N 1
ATOM 652 C CA . ASN A 1 88 ? 10.464 9.407 -19.175 1.00 84.44 88 ASN A CA 1
ATOM 653 C C . ASN A 1 88 ? 11.877 9.951 -19.477 1.00 84.44 88 ASN A C 1
ATOM 655 O O . ASN A 1 88 ? 12.209 10.244 -20.623 1.00 84.44 88 ASN A O 1
ATOM 659 N N . THR A 1 89 ? 12.747 10.030 -18.467 1.00 84.50 89 THR A N 1
ATOM 660 C CA . THR A 1 89 ? 14.105 10.585 -18.624 1.00 84.50 89 THR A CA 1
ATOM 661 C C . THR A 1 89 ? 15.014 9.677 -19.455 1.00 84.50 89 THR A C 1
ATOM 663 O O . THR A 1 89 ? 15.797 10.161 -20.267 1.00 84.50 89 THR A O 1
ATOM 666 N N . THR A 1 90 ? 14.927 8.362 -19.254 1.00 80.56 90 THR A N 1
ATOM 667 C CA . THR A 1 90 ? 15.813 7.380 -19.905 1.00 80.56 90 THR A CA 1
ATOM 668 C C . THR A 1 90 ? 15.254 6.825 -21.213 1.00 80.56 90 THR A C 1
ATOM 670 O O . THR A 1 90 ? 16.001 6.192 -21.953 1.00 80.56 90 THR A O 1
ATOM 673 N N . GLN A 1 91 ? 13.964 7.053 -21.504 1.00 76.25 91 GLN A N 1
ATOM 674 C CA . GLN A 1 91 ? 13.219 6.405 -22.596 1.00 76.25 91 GLN A CA 1
ATOM 675 C C . GLN A 1 91 ? 13.217 4.864 -22.493 1.00 76.25 91 GLN A C 1
ATOM 677 O O . GLN A 1 91 ? 12.950 4.171 -23.472 1.00 76.25 91 GLN A O 1
ATOM 682 N N . ILE A 1 92 ? 13.515 4.321 -21.306 1.00 71.50 92 ILE A N 1
ATOM 683 C CA . ILE A 1 92 ? 13.455 2.890 -21.003 1.00 71.50 92 ILE A CA 1
ATOM 684 C C . ILE A 1 92 ? 12.058 2.580 -20.470 1.00 71.50 92 ILE A C 1
ATOM 686 O O . ILE A 1 92 ? 11.559 3.254 -19.566 1.00 71.50 92 ILE A O 1
ATOM 690 N N . GLU A 1 93 ? 11.423 1.541 -21.010 1.00 68.94 93 GLU A N 1
ATOM 691 C CA . GLU A 1 93 ? 10.117 1.108 -20.527 1.00 68.94 93 GLU A CA 1
ATOM 692 C C . GLU A 1 93 ? 10.180 0.635 -19.072 1.00 68.94 93 GLU A C 1
ATOM 694 O O . GLU A 1 93 ? 11.121 -0.031 -18.640 1.00 68.94 93 GLU A O 1
ATOM 699 N N . TYR A 1 94 ? 9.108 0.913 -18.335 1.00 67.56 94 TYR A N 1
ATOM 700 C CA . TYR A 1 94 ? 8.906 0.518 -16.941 1.00 67.56 94 TYR A CA 1
ATOM 701 C C . TYR A 1 94 ? 9.317 -0.923 -16.615 1.00 67.56 94 TYR A C 1
ATOM 703 O O . TYR A 1 94 ? 9.985 -1.167 -15.612 1.00 67.56 94 TYR A O 1
ATOM 711 N N . ALA A 1 95 ? 8.938 -1.872 -17.475 1.00 64.06 95 ALA A N 1
ATOM 712 C CA . ALA A 1 95 ? 9.234 -3.292 -17.301 1.00 64.06 95 ALA A CA 1
ATOM 713 C C . ALA A 1 95 ? 10.740 -3.608 -17.381 1.00 64.06 95 ALA A C 1
ATOM 715 O O . ALA A 1 95 ? 11.206 -4.581 -16.790 1.00 64.06 95 ALA A O 1
ATOM 716 N N . GLN A 1 96 ? 11.519 -2.779 -18.080 1.00 64.62 96 GLN A N 1
ATOM 717 C CA . GLN A 1 96 ? 12.955 -2.973 -18.274 1.00 64.62 96 GLN A CA 1
ATOM 718 C C . GLN A 1 96 ? 13.812 -2.299 -17.200 1.00 64.62 96 GLN A C 1
ATOM 720 O O . GLN A 1 96 ? 14.936 -2.742 -16.972 1.00 64.62 96 GLN A O 1
ATOM 725 N N . ILE A 1 97 ? 13.280 -1.303 -16.480 1.00 65.25 97 ILE A N 1
ATOM 726 C CA . ILE A 1 97 ? 13.989 -0.624 -15.378 1.00 65.25 97 ILE A CA 1
ATOM 727 C C . ILE A 1 97 ? 14.385 -1.623 -14.270 1.00 65.25 97 ILE A C 1
ATOM 729 O O . ILE A 1 97 ? 15.426 -1.457 -13.639 1.00 65.25 97 ILE A O 1
ATOM 733 N N . PHE A 1 98 ? 13.606 -2.697 -14.074 1.00 61.88 98 PHE A N 1
ATOM 734 C CA . PHE A 1 98 ? 13.882 -3.753 -13.085 1.00 61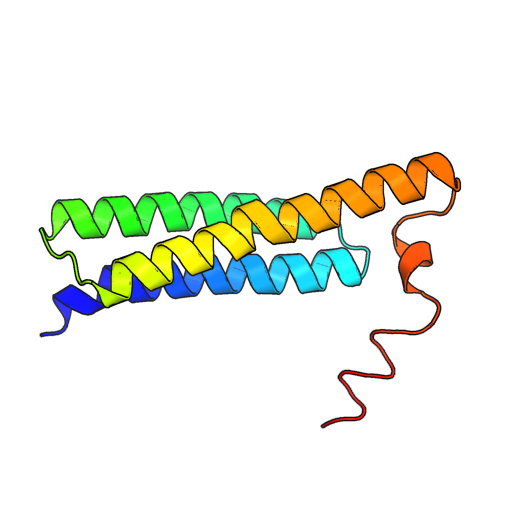.88 98 PHE A CA 1
ATOM 735 C C . PHE A 1 98 ? 14.264 -5.116 -13.672 1.00 61.88 98 PHE A C 1
ATOM 737 O O . PHE A 1 98 ? 14.726 -5.985 -12.927 1.00 61.88 98 PHE A O 1
ATOM 744 N N . GLY A 1 99 ? 14.156 -5.293 -14.993 1.00 56.09 99 GLY A N 1
ATOM 745 C CA . GLY A 1 99 ? 14.461 -6.550 -15.681 1.00 56.09 99 GLY A CA 1
ATOM 746 C C . GLY A 1 99 ? 15.918 -7.019 -15.576 1.00 56.09 99 GLY A C 1
ATOM 747 O O . GLY A 1 99 ? 16.220 -8.116 -16.031 1.00 56.09 99 GLY A O 1
ATOM 748 N N . HIS A 1 100 ? 16.830 -6.236 -14.981 1.00 51.81 100 HIS A N 1
ATOM 749 C CA . HIS A 1 100 ? 18.254 -6.568 -14.992 1.00 51.81 100 HIS A CA 1
ATOM 750 C C . HIS A 1 100 ? 18.822 -7.276 -13.746 1.00 51.81 100 HIS A C 1
ATOM 752 O O . HIS A 1 100 ? 19.906 -7.844 -13.888 1.00 51.81 100 HIS A O 1
ATOM 758 N N . SER A 1 101 ? 18.208 -7.318 -12.546 1.00 49.22 101 SER A N 1
ATOM 759 C CA . SER A 1 101 ? 18.926 -8.026 -11.445 1.00 49.22 101 SER A CA 1
ATOM 760 C C . SER A 1 101 ? 18.310 -8.231 -10.059 1.00 49.22 101 SER A C 1
ATOM 762 O O . SER A 1 101 ? 18.857 -9.070 -9.342 1.00 49.22 101 SER A O 1
ATOM 764 N N . LEU A 1 102 ? 17.284 -7.513 -9.593 1.00 51.78 102 LEU A N 1
ATOM 765 C CA . LEU A 1 102 ? 17.081 -7.450 -8.130 1.00 51.78 102 LEU A CA 1
ATOM 766 C C . LEU A 1 102 ? 16.096 -8.469 -7.539 1.00 51.78 102 LEU A C 1
ATOM 768 O O . LEU A 1 102 ? 16.351 -8.968 -6.444 1.00 51.78 102 LEU A O 1
ATOM 772 N N . PHE A 1 103 ? 15.001 -8.817 -8.219 1.00 48.94 103 PHE A N 1
ATOM 773 C CA . PHE A 1 103 ? 13.926 -9.596 -7.582 1.00 48.94 103 PHE A CA 1
ATOM 774 C C . PHE A 1 103 ? 14.090 -11.116 -7.730 1.00 48.94 103 PHE A C 1
ATOM 776 O O . PHE A 1 103 ? 13.943 -11.851 -6.754 1.00 48.94 103 PHE A O 1
ATOM 783 N N . GLU A 1 104 ? 14.487 -11.587 -8.916 1.00 49.91 104 GLU A N 1
ATOM 784 C CA . GLU A 1 104 ? 14.643 -13.023 -9.197 1.00 49.91 104 GLU A CA 1
ATOM 785 C C . GLU A 1 104 ? 15.769 -13.665 -8.362 1.00 49.91 104 GLU A C 1
ATOM 787 O O . GLU A 1 104 ? 15.680 -14.829 -7.984 1.00 49.91 104 GLU A O 1
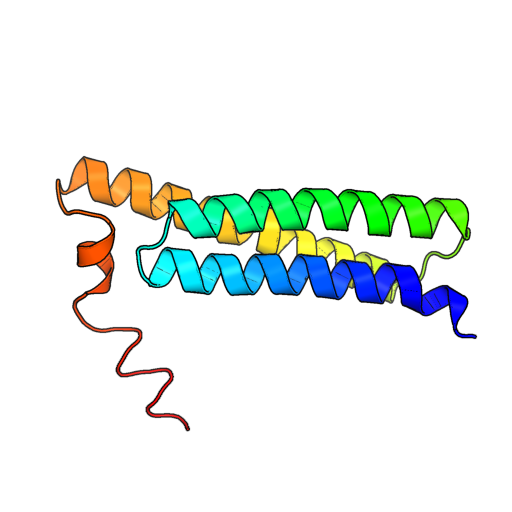ATOM 792 N N . LYS A 1 105 ? 16.801 -12.889 -7.998 1.00 49.12 105 LYS A N 1
ATOM 793 C CA . LYS A 1 105 ? 17.948 -13.375 -7.213 1.00 49.12 105 LYS A CA 1
ATOM 794 C C . LYS A 1 105 ? 17.843 -13.166 -5.703 1.00 49.12 105 LYS A C 1
ATOM 796 O O . LYS A 1 105 ? 18.560 -13.844 -4.981 1.00 49.12 105 LYS A O 1
ATOM 801 N N . SER A 1 106 ? 17.018 -12.244 -5.203 1.00 46.41 106 SER A N 1
ATOM 802 C CA . SER A 1 106 ? 17.026 -11.905 -3.767 1.00 46.41 106 SER A CA 1
ATOM 803 C C . SER A 1 106 ? 15.922 -12.587 -2.966 1.00 46.41 106 SER A C 1
ATOM 805 O O . SER A 1 106 ? 16.184 -13.038 -1.860 1.00 46.41 106 SER A O 1
ATOM 807 N N . VAL A 1 107 ? 14.708 -12.724 -3.500 1.00 49.12 107 VAL A N 1
ATOM 808 C CA . VAL A 1 107 ? 13.579 -13.258 -2.715 1.00 49.12 107 VAL A CA 1
ATOM 809 C C . VAL A 1 107 ? 13.518 -14.786 -2.768 1.00 49.12 107 VAL A C 1
ATOM 811 O O . VAL A 1 107 ? 13.271 -15.423 -1.750 1.00 49.12 107 VAL A O 1
ATOM 814 N N . PHE A 1 108 ? 13.831 -15.387 -3.919 1.00 46.88 108 PHE A N 1
ATOM 815 C CA . PHE A 1 108 ? 13.875 -16.847 -4.080 1.00 46.88 108 PHE A CA 1
ATOM 816 C C . PHE A 1 108 ? 15.208 -17.486 -3.665 1.00 46.88 108 PHE A C 1
ATOM 818 O O . PHE A 1 108 ? 15.294 -18.702 -3.622 1.00 46.88 108 PHE A O 1
ATOM 825 N N . SER A 1 109 ? 16.247 -16.700 -3.357 1.00 47.25 109 SER A N 1
ATOM 826 C CA . SER A 1 109 ? 17.513 -17.237 -2.826 1.00 47.25 109 SER A CA 1
ATOM 827 C C . SER A 1 109 ? 17.525 -17.363 -1.297 1.00 47.25 109 SER A C 1
ATOM 829 O O . SER A 1 109 ? 18.460 -17.948 -0.753 1.00 47.25 109 SER A O 1
ATOM 831 N N . PHE A 1 110 ? 16.544 -16.779 -0.604 1.00 49.19 110 PHE A N 1
ATOM 832 C CA . PHE A 1 110 ? 16.406 -16.841 0.857 1.00 49.19 110 PHE A CA 1
ATOM 833 C C . PHE A 1 110 ? 15.302 -17.810 1.326 1.00 49.19 110 PHE A C 1
ATOM 835 O O . PHE A 1 110 ? 15.107 -17.957 2.533 1.00 49.19 110 PHE A O 1
ATOM 842 N N . LEU A 1 111 ? 14.612 -18.475 0.391 1.00 42.81 111 LEU A N 1
ATOM 843 C CA . LEU A 1 111 ? 13.702 -19.606 0.614 1.00 42.81 111 LEU A CA 1
ATOM 844 C C . LEU A 1 111 ? 14.296 -20.859 -0.031 1.00 42.81 111 LEU A C 1
ATOM 846 O O . LEU A 1 111 ? 14.171 -21.939 0.585 1.00 42.81 111 LEU A O 1
#

Radius of gyration: 16.75 Å; chains: 1; bounding box: 38×30×46 Å

Secondary structure (DSSP, 8-state):
-GGGSHHHHHHHHHHHHHHHHHHHHHTT-HHHHHHHHHHHHHHHHHHHHHHHHHT---HHHHHHHHHHHIIIIIIHHHHHHHHHHHHHHH---HHHHHTTTSHHHHTTT--

Sequence (111 aa):
MIKKHIPNALTCINLAFGFWGILLIVNGKAAEASYCIGAALIVDFFDGFVARLLHVSSPIGKELDSLADVVSFGVLPGIMLTYMIAANTTQIEYAQIFGHSLFEKSVFSFL

Foldseek 3Di:
DPLQCVLLVLLVVLLVLLVVLQVCLLQLNPVVSVVSLVVSVVSLVVSVVSCVVSVHDDPVSVVSNVVSCCRSVNVSVVSSVVLVVVCVVVVPRSNVVNVPDDDVCPPVVVD